Protein AF-A0A925B6D0-F1 (afdb_monomer_lite)

Foldseek 3Di:
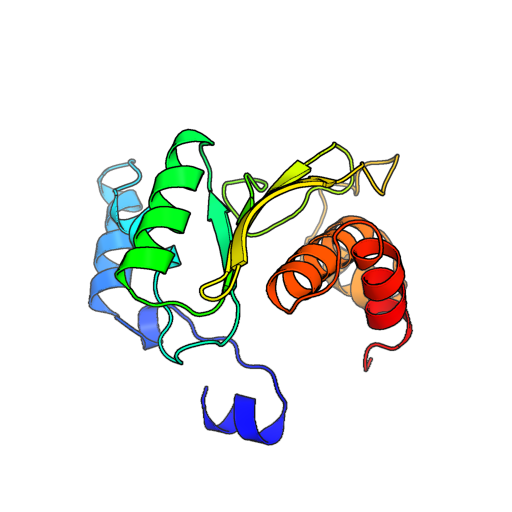DVVCCVPPVDDDDDVCNVPVPLVVVQCCCVVVVDGDCSVVVSQLDDPPLDQFEFWFACDPVCQVVSQVVCQVVVRQKYKYWPDDVRGSWDAQCAWIKIWMQHNVPGIDIDTQGRNDNDADDPDDPVVQVVCCLPVVPRCRRVLRSQLSVVVRVPDDSVCSSVVSVVCSVPPDD

pLDDT: mean 92.99, std 5.56, range [63.75, 98.62]

Secondary structure (DSSP, 8-state):
-HHHHHHHS-----HHHH-HHHHHHHHTHHHH-S--THHHHGGG--TT--S-EEEE-SSTHHHHHHHHHHHHTT-SEEEEE--GGG-S---SSS-EEEEEEETTTEEEEEEEPP--SSPPPS--HHHHHHHHHHH-TT-HHHHHHHHHHHHHHT--HHHHHHHHHHHHHT---

Radius of gyration: 16.82 Å; chains: 1; bounding box: 43×37×42 Å

Structure (mmCIF, N/CA/C/O backbone):
data_AF-A0A925B6D0-F1
#
_entry.id   AF-A0A925B6D0-F1
#
loop_
_atom_site.group_PDB
_atom_site.id
_atom_site.type_symbol
_atom_site.label_atom_id
_atom_site.label_alt_id
_atom_site.label_comp_id
_atom_site.label_asym_id
_atom_site.label_entity_id
_atom_site.label_seq_id
_atom_site.pdbx_PDB_ins_code
_atom_site.Cartn_x
_atom_site.Cartn_y
_atom_site.Cartn_z
_atom_site.occupancy
_atom_site.B_iso_or_equiv
_atom_site.auth_seq_id
_atom_site.auth_comp_id
_atom_site.auth_asym_id
_atom_site.auth_atom_id
_atom_site.pdbx_PDB_model_num
ATOM 1 N N . ALA A 1 1 ? -8.277 -17.957 4.251 1.00 88.94 1 ALA A N 1
ATOM 2 C CA . ALA A 1 1 ? -7.262 -16.917 4.525 1.00 88.94 1 ALA A CA 1
ATOM 3 C C . ALA A 1 1 ? -6.475 -17.199 5.806 1.00 88.94 1 ALA A C 1
ATOM 5 O O . ALA A 1 1 ? -5.291 -17.465 5.681 1.00 88.94 1 ALA A O 1
ATOM 6 N N . ALA A 1 2 ? -7.094 -17.253 6.995 1.00 91.44 2 ALA A N 1
ATOM 7 C CA . ALA A 1 2 ? -6.374 -17.487 8.262 1.00 91.44 2 ALA A CA 1
ATOM 8 C C . ALA A 1 2 ? -5.445 -18.724 8.255 1.00 91.44 2 ALA A C 1
ATOM 10 O O . ALA A 1 2 ? -4.273 -18.617 8.595 1.00 91.44 2 ALA A O 1
ATOM 11 N N . ALA A 1 3 ? -5.926 -19.879 7.776 1.00 93.62 3 ALA A N 1
ATOM 12 C CA . ALA A 1 3 ? -5.096 -21.084 7.666 1.00 93.62 3 ALA A CA 1
ATOM 13 C C . ALA A 1 3 ? -3.876 -20.909 6.733 1.00 93.62 3 ALA A C 1
ATOM 15 O O . ALA A 1 3 ? -2.797 -21.409 7.035 1.00 93.62 3 ALA A O 1
ATOM 16 N N . LEU A 1 4 ? -4.028 -20.166 5.627 1.00 94.38 4 LEU A N 1
ATOM 17 C CA . LEU A 1 4 ? -2.932 -19.875 4.692 1.00 94.38 4 LEU A CA 1
ATOM 18 C C . LEU A 1 4 ? -1.900 -18.925 5.312 1.00 94.38 4 LEU A C 1
ATOM 20 O O . LEU A 1 4 ? -0.704 -19.139 5.145 1.00 94.38 4 LEU A O 1
ATOM 24 N N . LEU A 1 5 ? -2.348 -17.927 6.082 1.00 92.75 5 LEU A N 1
ATOM 25 C CA . LEU A 1 5 ? -1.451 -17.041 6.830 1.00 92.75 5 LEU A CA 1
ATOM 26 C C . LEU A 1 5 ? -0.638 -17.824 7.869 1.00 92.75 5 LEU A C 1
ATOM 28 O O . LEU A 1 5 ? 0.579 -17.674 7.913 1.00 92.75 5 LEU A O 1
ATOM 32 N N . ASN A 1 6 ? -1.281 -18.713 8.632 1.00 92.88 6 ASN A N 1
ATOM 33 C CA . ASN A 1 6 ? -0.605 -19.521 9.653 1.00 92.88 6 ASN A CA 1
ATOM 34 C C . ASN A 1 6 ? 0.410 -20.514 9.063 1.00 92.88 6 ASN A C 1
ATOM 36 O O . ASN A 1 6 ? 1.443 -20.762 9.677 1.00 92.88 6 ASN A O 1
ATOM 40 N N . GLY A 1 7 ? 0.121 -21.098 7.895 1.00 93.38 7 GLY A N 1
ATOM 41 C CA . GLY A 1 7 ? 0.998 -22.094 7.270 1.00 93.38 7 GLY A CA 1
ATOM 42 C C . GLY A 1 7 ? 2.070 -21.514 6.343 1.00 93.38 7 GLY A C 1
ATOM 43 O O . GLY A 1 7 ? 3.166 -22.062 6.256 1.00 93.38 7 GLY A O 1
ATOM 44 N N . GLY A 1 8 ? 1.761 -20.427 5.632 1.00 88.50 8 GLY A N 1
ATOM 45 C CA . GLY A 1 8 ? 2.581 -19.911 4.530 1.00 88.50 8 GLY A CA 1
ATOM 46 C C . GLY A 1 8 ? 2.921 -18.422 4.603 1.00 88.50 8 GLY A C 1
ATOM 47 O O . GLY A 1 8 ? 3.674 -17.947 3.759 1.00 88.50 8 GLY A O 1
ATOM 48 N N . GLY A 1 9 ? 2.388 -17.675 5.576 1.00 90.56 9 GLY A N 1
ATOM 49 C CA . GLY A 1 9 ? 2.673 -16.244 5.749 1.00 90.56 9 GLY A CA 1
ATOM 50 C C . GLY A 1 9 ? 2.077 -15.328 4.673 1.00 90.56 9 GLY A C 1
ATOM 51 O O . GLY A 1 9 ? 2.370 -14.136 4.666 1.00 90.56 9 GLY A O 1
ATOM 52 N N . PHE A 1 10 ? 1.243 -15.857 3.773 1.00 93.19 10 PHE A N 1
ATOM 53 C CA . PHE A 1 10 ? 0.613 -15.100 2.695 1.00 93.19 10 PHE A CA 1
ATOM 54 C C . PHE A 1 10 ? -0.803 -15.608 2.417 1.00 93.19 10 PHE A C 1
ATOM 56 O O . PHE A 1 10 ? -1.059 -16.812 2.388 1.00 93.19 10 PHE A O 1
ATOM 63 N N . ALA A 1 11 ? -1.730 -14.680 2.188 1.00 94.81 11 ALA A N 1
ATOM 64 C CA . ALA A 1 11 ? -3.070 -14.989 1.718 1.00 94.81 11 ALA A CA 1
ATOM 65 C C . ALA A 1 11 ? -3.610 -13.835 0.874 1.00 94.81 11 ALA A C 1
ATOM 67 O O . ALA A 1 11 ? -3.496 -12.672 1.251 1.00 94.81 11 ALA A O 1
ATOM 68 N N . TYR A 1 12 ? -4.272 -14.178 -0.226 1.00 94.38 12 TYR A N 1
ATOM 69 C CA . TYR A 1 12 ? -5.154 -13.261 -0.933 1.00 94.38 12 TYR A CA 1
ATOM 70 C C . TYR A 1 12 ? -6.582 -13.435 -0.407 1.00 94.38 12 TYR A C 1
ATOM 72 O O . TYR A 1 12 ? -7.055 -14.565 -0.242 1.00 94.38 12 TYR A O 1
ATOM 80 N N . LEU A 1 13 ? -7.266 -12.325 -0.132 1.00 93.75 13 LEU A N 1
ATOM 81 C CA . LEU A 1 13 ? -8.651 -12.325 0.321 1.00 93.75 13 LEU A CA 1
ATOM 82 C C . LEU A 1 13 ? -9.476 -11.395 -0.582 1.00 93.75 13 LEU A C 1
ATOM 84 O O . LEU A 1 13 ? -9.351 -10.177 -0.462 1.00 93.75 13 LEU A O 1
ATOM 88 N N . PRO A 1 14 ? -10.299 -11.937 -1.497 1.00 94.50 14 PRO A N 1
ATOM 89 C CA . PRO A 1 14 ? -11.134 -11.110 -2.358 1.00 94.50 14 PRO A CA 1
ATOM 90 C C . PRO A 1 14 ? -12.208 -10.395 -1.536 1.00 94.50 14 PRO A C 1
ATOM 92 O O . PRO A 1 14 ? -12.742 -10.955 -0.576 1.00 94.50 14 PRO A O 1
ATOM 95 N N . LEU A 1 15 ? -12.584 -9.183 -1.951 1.00 94.31 15 LEU A N 1
ATOM 96 C CA . LEU A 1 15 ? -13.586 -8.387 -1.242 1.00 94.31 15 LEU A CA 1
ATOM 97 C C . LEU A 1 15 ? -14.930 -9.120 -1.118 1.00 94.31 15 LEU A C 1
ATOM 99 O O . LEU A 1 15 ? -15.527 -9.101 -0.045 1.00 94.31 15 LEU A O 1
ATOM 103 N N . ALA A 1 16 ? -15.368 -9.836 -2.156 1.00 95.25 16 ALA A N 1
ATOM 104 C CA . ALA A 1 16 ? -16.572 -10.665 -2.107 1.00 95.25 16 ALA A CA 1
ATOM 105 C C . ALA A 1 16 ? -16.561 -11.729 -0.988 1.00 95.25 16 ALA A C 1
ATOM 107 O O . ALA A 1 16 ? -17.626 -12.115 -0.520 1.00 95.25 16 ALA A O 1
ATOM 108 N N . ALA A 1 17 ? -15.389 -12.188 -0.531 1.00 94.06 17 ALA A N 1
ATOM 109 C CA . ALA A 1 17 ? -15.286 -13.106 0.607 1.00 94.06 17 ALA A CA 1
ATOM 110 C C . ALA A 1 17 ? -15.361 -12.391 1.969 1.00 94.06 17 ALA A C 1
ATOM 112 O O . ALA A 1 17 ? -15.658 -13.035 2.970 1.00 94.06 17 ALA A O 1
ATOM 113 N N . ILE A 1 18 ? -15.095 -11.081 2.014 1.00 93.50 18 ILE A N 1
ATOM 114 C CA . ILE A 1 18 ? -15.218 -10.243 3.219 1.00 93.50 18 ILE A CA 1
ATOM 115 C C . ILE A 1 18 ? -16.649 -9.715 3.342 1.00 93.50 18 ILE A C 1
ATOM 117 O O . ILE A 1 18 ? -17.279 -9.824 4.388 1.00 93.50 18 ILE A O 1
ATOM 121 N N . SER A 1 19 ? -17.156 -9.111 2.267 1.00 95.38 19 SER A N 1
ATOM 122 C CA . SER A 1 19 ? -18.477 -8.498 2.211 1.00 95.38 19 SER A CA 1
ATOM 123 C C . SER A 1 19 ? -19.018 -8.533 0.777 1.00 95.38 19 SER A C 1
ATOM 125 O O . SER A 1 19 ? -18.748 -7.621 -0.014 1.00 95.38 19 SER A O 1
ATOM 127 N N . PRO A 1 20 ? -19.830 -9.553 0.434 1.00 95.19 20 PRO A N 1
ATOM 128 C CA . PRO A 1 20 ? -20.532 -9.608 -0.848 1.00 95.19 20 PRO A CA 1
ATOM 129 C C . PRO A 1 20 ? -21.396 -8.364 -1.102 1.00 95.19 20 PRO A C 1
ATOM 131 O O . PRO A 1 20 ? -21.519 -7.905 -2.235 1.00 95.19 20 PRO A O 1
ATOM 134 N N . ALA A 1 21 ? -21.974 -7.792 -0.041 1.00 95.50 21 ALA A N 1
ATOM 135 C CA . ALA A 1 21 ? -22.784 -6.582 -0.128 1.00 95.50 21 ALA A CA 1
ATOM 136 C C . ALA A 1 21 ? -21.949 -5.362 -0.546 1.00 95.50 21 ALA A C 1
ATOM 138 O O . ALA A 1 21 ? -22.370 -4.600 -1.416 1.00 95.50 21 ALA A O 1
ATOM 139 N N . LEU A 1 22 ? -20.753 -5.185 0.028 1.00 94.81 22 LEU A N 1
ATOM 140 C CA . LEU A 1 22 ? -19.872 -4.081 -0.354 1.00 94.81 22 LEU A CA 1
ATOM 141 C C . LEU A 1 22 ? -19.364 -4.239 -1.790 1.00 94.81 22 LEU A C 1
ATOM 143 O O . LEU A 1 22 ? -19.349 -3.261 -2.535 1.00 94.81 22 LEU A O 1
ATOM 147 N N . GLU A 1 23 ? -19.012 -5.459 -2.201 1.00 95.38 23 GLU A N 1
ATOM 148 C CA . GLU A 1 23 ? -18.676 -5.765 -3.597 1.00 95.38 23 GLU A CA 1
ATOM 149 C C . GLU A 1 23 ? -19.819 -5.340 -4.534 1.00 95.38 23 GLU A C 1
ATOM 151 O O . GLU A 1 23 ? -19.594 -4.576 -5.472 1.00 95.38 23 GLU A O 1
ATOM 156 N N . ALA A 1 24 ? -21.060 -5.752 -4.247 1.00 94.50 24 ALA A N 1
ATOM 157 C CA . ALA A 1 24 ? -22.227 -5.395 -5.056 1.00 94.50 24 ALA A CA 1
ATOM 158 C C . ALA A 1 24 ? -22.414 -3.872 -5.177 1.00 94.50 24 ALA A C 1
ATOM 160 O O . ALA A 1 24 ? -22.656 -3.364 -6.274 1.00 94.50 24 ALA A O 1
ATOM 161 N N . LEU A 1 25 ? -22.228 -3.130 -4.080 1.00 94.81 25 LEU A N 1
ATOM 162 C CA . LEU A 1 25 ? -22.282 -1.667 -4.093 1.00 94.81 25 LEU A CA 1
ATOM 163 C C . LEU A 1 25 ? -21.171 -1.049 -4.957 1.00 94.81 25 LEU A C 1
ATOM 165 O O . LEU A 1 25 ? -21.428 -0.098 -5.693 1.00 94.81 25 LEU A O 1
ATOM 169 N N . LEU A 1 26 ? -19.949 -1.589 -4.924 1.00 93.50 26 LEU A N 1
ATOM 170 C CA . LEU A 1 26 ? -18.858 -1.117 -5.785 1.00 93.50 26 LEU A CA 1
ATOM 171 C C . LEU A 1 26 ? -19.112 -1.408 -7.269 1.00 93.50 26 LEU A C 1
ATOM 173 O O . LEU A 1 26 ? -18.708 -0.617 -8.127 1.00 93.50 26 LEU A O 1
ATOM 177 N N . GLN A 1 27 ? -19.802 -2.506 -7.590 1.00 93.00 27 GLN A N 1
ATOM 178 C CA . GLN A 1 27 ? -20.158 -2.850 -8.969 1.00 93.00 27 GLN A CA 1
ATOM 179 C C . GLN A 1 27 ? -21.212 -1.910 -9.573 1.00 93.00 27 GLN A C 1
ATOM 181 O O . GLN A 1 27 ? -21.278 -1.805 -10.802 1.00 93.00 27 GLN A O 1
ATOM 186 N N . LEU A 1 28 ? -21.949 -1.134 -8.762 1.00 92.94 28 LEU A N 1
ATOM 187 C CA . LEU A 1 28 ? -22.869 -0.098 -9.259 1.00 92.94 28 LEU A CA 1
ATOM 188 C C . LEU A 1 28 ? -22.169 0.965 -10.110 1.00 92.94 28 LEU A C 1
ATOM 190 O O . LEU A 1 28 ? -22.826 1.605 -10.928 1.00 92.94 28 LEU A O 1
ATOM 194 N N . ARG A 1 29 ? -20.839 1.102 -10.020 1.00 90.94 29 ARG A N 1
ATOM 195 C CA . ARG A 1 29 ? -20.057 1.940 -10.946 1.00 90.94 29 ARG A CA 1
ATOM 196 C C . ARG A 1 29 ? -20.319 1.610 -12.419 1.00 90.94 29 ARG A C 1
ATOM 198 O O . ARG A 1 29 ? -20.222 2.495 -13.256 1.00 90.94 29 ARG A O 1
ATOM 205 N N . ARG A 1 30 ? -20.647 0.350 -12.744 1.00 89.75 30 ARG A N 1
ATOM 206 C CA . ARG A 1 30 ? -20.962 -0.085 -14.117 1.00 89.75 30 ARG A CA 1
ATOM 207 C C . ARG A 1 30 ? -22.308 0.449 -14.602 1.00 89.75 30 ARG A C 1
ATOM 209 O O . ARG A 1 30 ? -22.491 0.604 -15.800 1.00 89.75 30 ARG A O 1
ATOM 216 N N . VAL A 1 31 ? -23.224 0.724 -13.676 1.00 91.69 31 VAL A N 1
ATOM 217 C CA . VAL A 1 31 ? -24.556 1.274 -13.956 1.00 91.69 31 VAL A CA 1
ATOM 218 C C . VAL A 1 31 ? -24.520 2.801 -13.927 1.00 91.69 31 VAL A C 1
ATOM 220 O O . VAL A 1 31 ? -25.071 3.452 -14.804 1.00 91.69 31 VAL A O 1
ATOM 223 N N . LEU A 1 32 ? -23.851 3.374 -12.924 1.00 91.06 32 LEU A N 1
ATOM 224 C CA . LEU A 1 32 ? -23.842 4.815 -12.660 1.00 91.06 32 LEU A CA 1
ATOM 225 C C . LEU A 1 32 ? -22.713 5.566 -13.380 1.00 91.06 32 LEU A C 1
ATOM 227 O O . LEU A 1 32 ? -22.740 6.790 -13.439 1.00 91.06 32 LEU A O 1
ATOM 231 N N . GLY A 1 33 ? -21.688 4.864 -13.872 1.00 91.25 33 GLY A N 1
ATOM 232 C CA . GLY A 1 33 ? -20.529 5.461 -14.544 1.00 91.25 33 GLY A CA 1
ATOM 233 C C . GLY A 1 33 ? -19.569 6.235 -13.629 1.00 91.25 33 GLY A C 1
ATOM 234 O O . GLY A 1 33 ? -18.656 6.890 -14.124 1.00 91.25 33 GLY A O 1
ATOM 235 N N . LEU A 1 34 ? -19.746 6.176 -12.304 1.00 89.31 34 LEU A N 1
ATOM 236 C CA . LEU A 1 34 ? -19.007 6.989 -11.330 1.00 89.31 34 LEU A CA 1
ATOM 237 C C . LEU A 1 34 ? -18.357 6.136 -10.232 1.00 89.31 34 LEU A C 1
ATOM 239 O O . LEU A 1 34 ? -18.840 5.056 -9.885 1.00 89.31 34 LEU A O 1
ATOM 243 N N . ARG A 1 35 ? -17.261 6.646 -9.654 1.00 84.19 35 ARG A N 1
ATOM 244 C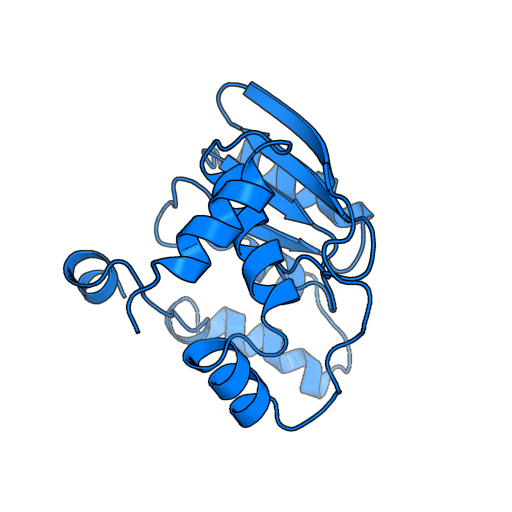 CA . ARG A 1 35 ? -16.699 6.126 -8.395 1.00 84.19 35 ARG A CA 1
ATOM 245 C C . ARG A 1 35 ? -17.521 6.656 -7.224 1.00 84.19 35 ARG A C 1
ATOM 247 O O . ARG A 1 35 ? -17.962 7.802 -7.249 1.00 84.19 35 ARG A O 1
ATOM 254 N N . SER A 1 36 ? -17.691 5.840 -6.192 1.00 87.69 36 SER A N 1
ATOM 255 C CA . SER A 1 36 ? -18.375 6.240 -4.960 1.00 87.69 36 SER A CA 1
ATOM 256 C C . SER A 1 36 ? -17.374 6.371 -3.804 1.00 87.69 36 SER A C 1
ATOM 258 O O . SER A 1 36 ? -16.266 5.830 -3.893 1.00 87.69 36 SER A O 1
ATOM 260 N N . PRO A 1 37 ? -17.743 7.025 -2.685 1.00 87.75 37 PRO A N 1
ATOM 261 C CA . PRO A 1 37 ? -16.913 7.051 -1.477 1.00 87.75 37 PRO A CA 1
ATOM 262 C C . PRO A 1 37 ? -16.538 5.654 -0.959 1.00 87.75 37 PRO A C 1
ATOM 264 O O . PRO A 1 37 ? -15.520 5.490 -0.287 1.00 87.75 37 PRO A O 1
ATOM 267 N N . LEU A 1 38 ? -17.317 4.629 -1.324 1.00 90.75 38 LEU A N 1
ATOM 268 C CA . LEU A 1 38 ? -17.033 3.242 -0.972 1.00 90.75 38 LEU A CA 1
ATOM 269 C C . LEU A 1 38 ? -15.720 2.745 -1.581 1.00 90.75 38 LEU A C 1
ATOM 271 O O . LEU A 1 38 ? -15.077 1.901 -0.974 1.00 90.75 38 LEU A O 1
ATOM 275 N N . ASN A 1 39 ? -15.272 3.277 -2.727 1.00 88.94 39 ASN A N 1
ATOM 276 C CA . ASN A 1 39 ? -13.977 2.908 -3.313 1.00 88.94 39 ASN A CA 1
ATOM 277 C C . ASN A 1 39 ? -12.799 3.264 -2.395 1.00 88.94 39 ASN A C 1
ATOM 279 O O . ASN A 1 39 ? -11.800 2.549 -2.382 1.00 88.94 39 ASN A O 1
ATOM 283 N N . THR A 1 40 ? -12.923 4.356 -1.641 1.00 88.38 40 THR A N 1
ATOM 284 C CA . THR A 1 40 ? -11.943 4.752 -0.625 1.00 88.38 40 THR A CA 1
ATOM 285 C C . THR A 1 40 ? -12.152 3.936 0.648 1.00 88.38 40 THR A C 1
ATOM 287 O O . THR A 1 40 ? -11.202 3.360 1.165 1.00 88.38 40 THR A O 1
ATOM 290 N N . ALA A 1 41 ? -13.399 3.809 1.118 1.00 90.12 41 ALA A N 1
ATOM 291 C CA . ALA A 1 41 ? -13.704 3.091 2.356 1.00 90.12 41 ALA A CA 1
ATOM 292 C C . ALA A 1 41 ? -13.317 1.601 2.313 1.00 90.12 41 ALA A C 1
ATOM 294 O O . ALA A 1 41 ? -12.831 1.078 3.309 1.00 90.12 41 ALA A O 1
ATOM 295 N N . ALA A 1 42 ? -13.469 0.922 1.169 1.00 91.50 42 ALA A N 1
ATOM 296 C CA . ALA A 1 42 ? -13.093 -0.490 1.038 1.00 91.50 42 ALA A CA 1
ATOM 297 C C . ALA A 1 42 ? -11.592 -0.726 1.280 1.00 91.50 42 ALA A C 1
ATOM 299 O O . ALA A 1 42 ? -11.222 -1.787 1.771 1.00 91.50 42 ALA A O 1
ATOM 300 N N . ARG A 1 43 ? -10.732 0.258 0.975 1.00 89.31 43 ARG A N 1
ATOM 301 C CA . ARG A 1 43 ? -9.284 0.171 1.233 1.00 89.31 43 ARG A CA 1
ATOM 302 C C . ARG A 1 43 ? -8.950 0.259 2.727 1.00 89.31 43 ARG A C 1
ATOM 304 O O . ARG A 1 43 ? -7.901 -0.203 3.142 1.00 89.31 43 ARG A O 1
ATOM 311 N N . LEU A 1 44 ? -9.865 0.790 3.540 1.00 90.81 44 LEU A N 1
ATOM 312 C CA . LEU A 1 44 ? -9.727 0.895 4.995 1.00 90.81 44 LEU A CA 1
ATOM 313 C C . LEU A 1 44 ? -10.181 -0.379 5.727 1.00 90.81 44 LEU A C 1
ATOM 315 O O . LEU A 1 44 ? -10.196 -0.409 6.957 1.00 90.81 44 LEU A O 1
ATOM 319 N N . LEU A 1 45 ? -10.563 -1.434 5.004 1.00 92.00 45 LEU A N 1
ATOM 320 C CA . LEU A 1 45 ? -10.848 -2.727 5.616 1.00 92.00 45 LEU A CA 1
ATOM 321 C C . LEU A 1 45 ? -9.547 -3.396 6.065 1.00 92.00 45 LEU A C 1
ATOM 323 O O . LEU A 1 45 ? -8.585 -3.476 5.309 1.00 92.00 45 LEU A O 1
ATOM 327 N N . ASP A 1 46 ? -9.543 -3.897 7.295 1.00 92.81 46 ASP A N 1
ATOM 328 C CA . ASP A 1 46 ? -8.463 -4.708 7.856 1.00 92.81 46 ASP A CA 1
ATOM 329 C C . ASP A 1 46 ? -9.080 -5.832 8.701 1.00 92.81 46 ASP A C 1
ATOM 331 O O . ASP A 1 46 ? -9.275 -5.677 9.902 1.00 92.81 46 ASP A O 1
ATOM 335 N N . PRO A 1 47 ? -9.494 -6.943 8.068 1.00 91.94 47 PRO A N 1
ATOM 336 C CA . PRO A 1 47 ? -10.230 -8.008 8.748 1.00 91.94 47 PRO A CA 1
ATOM 337 C C . PRO A 1 47 ? -9.362 -8.866 9.684 1.00 91.94 47 PRO A C 1
ATOM 339 O O . PRO A 1 47 ? -9.888 -9.799 10.289 1.00 91.94 47 PRO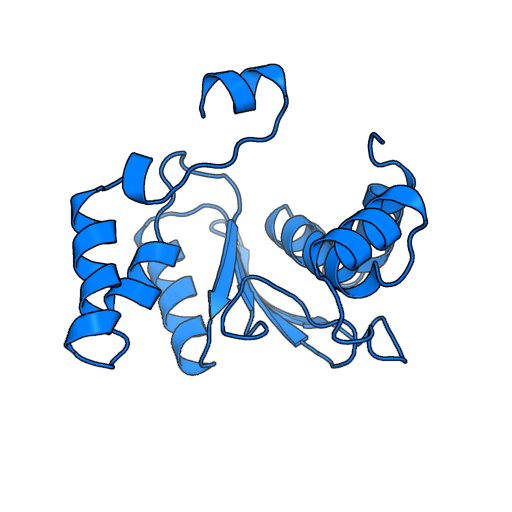 A O 1
ATOM 342 N N . PHE A 1 48 ? -8.052 -8.611 9.759 1.00 92.19 48 PHE A N 1
ATOM 343 C CA . PHE A 1 48 ? -7.104 -9.397 10.553 1.00 92.19 48 PHE A CA 1
ATOM 344 C C . PHE A 1 48 ? -6.318 -8.559 11.567 1.00 92.19 48 PHE A C 1
ATOM 346 O O . PHE A 1 48 ? -5.342 -9.073 12.112 1.00 92.19 48 PHE A O 1
ATOM 353 N N . ASP A 1 49 ? -6.722 -7.307 11.808 1.00 92.81 49 ASP A N 1
ATOM 354 C CA . ASP A 1 49 ? -6.043 -6.376 12.719 1.00 92.81 49 ASP A CA 1
ATOM 355 C C . ASP A 1 49 ? -4.522 -6.356 12.481 1.00 92.81 49 ASP A C 1
ATOM 357 O O . ASP A 1 49 ? -3.702 -6.613 13.371 1.00 92.81 49 ASP A O 1
ATOM 361 N N . ALA A 1 50 ? -4.132 -6.127 11.227 1.00 94.62 50 ALA A N 1
ATOM 362 C CA . ALA A 1 50 ? -2.744 -6.168 10.817 1.00 94.62 50 ALA A CA 1
ATOM 363 C C . ALA A 1 50 ? -1.907 -5.147 11.605 1.00 94.62 50 ALA A C 1
ATOM 365 O O . ALA A 1 50 ? -2.228 -3.964 11.714 1.00 94.62 50 ALA A O 1
ATOM 366 N N . ARG A 1 51 ? -0.740 -5.587 12.091 1.00 96.06 51 ARG A N 1
ATOM 367 C CA . ARG A 1 51 ? 0.212 -4.720 12.813 1.00 96.06 51 ARG A CA 1
ATOM 368 C C . ARG A 1 51 ? 0.746 -3.543 11.984 1.00 96.06 51 ARG A C 1
ATOM 370 O O . ARG A 1 51 ? 1.357 -2.635 12.535 1.00 96.06 51 ARG A O 1
ATOM 377 N N . ALA A 1 52 ? 0.619 -3.623 10.664 1.00 97.62 52 ALA A N 1
ATOM 378 C CA . ALA A 1 52 ? 1.081 -2.630 9.711 1.00 97.62 52 ALA A CA 1
ATOM 379 C C . ALA A 1 52 ? 0.313 -2.783 8.395 1.00 97.62 52 ALA A C 1
ATOM 381 O O . ALA A 1 52 ? 0.062 -3.909 7.961 1.00 97.62 52 ALA A O 1
ATOM 382 N N . GLY A 1 53 ? 0.000 -1.664 7.744 1.00 97.19 53 GLY A N 1
ATOM 383 C CA . GLY A 1 53 ? -0.632 -1.633 6.425 1.00 97.19 53 GLY A CA 1
ATOM 384 C C . GLY A 1 53 ? -0.004 -0.601 5.491 1.00 97.19 53 GLY A C 1
ATOM 385 O O . GLY A 1 53 ? 0.681 0.324 5.935 1.00 97.19 53 GLY A O 1
ATOM 386 N N . VAL A 1 54 ? -0.271 -0.754 4.193 1.00 97.94 54 VAL A N 1
ATOM 387 C CA . VAL A 1 54 ? 0.074 0.225 3.156 1.00 97.94 54 VAL A CA 1
ATOM 388 C C . VAL A 1 54 ? -1.176 0.510 2.334 1.00 97.94 54 VAL A C 1
ATOM 390 O O . VAL A 1 54 ? -1.709 -0.391 1.690 1.00 97.94 54 VAL A O 1
ATOM 393 N N . ASP A 1 55 ? -1.608 1.766 2.324 1.00 97.19 55 ASP A N 1
ATOM 394 C CA . ASP A 1 55 ? -2.740 2.226 1.529 1.00 97.19 55 ASP A CA 1
ATOM 395 C C . ASP A 1 55 ? -2.270 3.072 0.341 1.00 97.19 55 ASP A C 1
ATOM 397 O O . ASP A 1 55 ? -1.343 3.884 0.423 1.00 97.19 55 ASP A O 1
ATOM 401 N N . GLY A 1 56 ? -2.981 2.917 -0.770 1.00 96.06 56 GLY A N 1
ATOM 402 C CA . GLY A 1 56 ? -2.896 3.801 -1.922 1.00 96.06 56 GLY A CA 1
ATOM 403 C C . GLY A 1 56 ? -4.061 4.778 -1.959 1.00 96.06 56 GLY A C 1
ATOM 404 O O . GLY A 1 56 ? -5.208 4.401 -1.702 1.00 96.06 56 GLY A O 1
ATOM 405 N N . VAL A 1 57 ? -3.786 6.028 -2.332 1.00 95.44 57 VAL A N 1
ATOM 406 C CA . VAL A 1 57 ? -4.823 7.025 -2.611 1.00 95.44 57 VAL A CA 1
ATOM 407 C C . VAL A 1 57 ? -4.700 7.597 -4.014 1.00 95.44 57 VAL A C 1
ATOM 409 O O . VAL A 1 57 ? -3.613 7.850 -4.526 1.00 95.44 57 VAL A O 1
ATOM 412 N N . PHE A 1 58 ? -5.842 7.865 -4.645 1.00 90.19 58 PHE A N 1
ATOM 413 C CA . PHE A 1 58 ? -5.867 8.481 -5.974 1.00 90.19 58 PHE A CA 1
ATOM 414 C C . PHE A 1 58 ? -5.600 9.998 -5.933 1.00 90.19 58 PHE A C 1
ATOM 416 O O . PHE A 1 58 ? -5.025 10.565 -6.862 1.00 90.19 58 PHE A O 1
ATOM 423 N N . HIS A 1 59 ? -6.003 10.665 -4.847 1.00 89.94 59 HIS A N 1
ATOM 424 C CA . HIS A 1 59 ? -5.869 12.110 -4.672 1.00 89.94 59 HIS A CA 1
ATOM 425 C C . HIS A 1 59 ? -5.153 12.432 -3.347 1.00 89.94 59 HIS A C 1
ATOM 427 O O . HIS A 1 59 ? -5.565 11.894 -2.317 1.00 89.94 59 HIS A O 1
ATOM 433 N N . PRO A 1 60 ? -4.142 13.329 -3.329 1.00 91.12 60 PRO A N 1
ATOM 434 C CA . PRO A 1 60 ? -3.382 13.671 -2.118 1.00 91.12 60 PRO A CA 1
ATOM 435 C C . PRO A 1 60 ? -4.236 14.083 -0.915 1.00 91.12 60 PRO A C 1
ATOM 437 O O . PRO A 1 60 ? -3.915 13.749 0.218 1.00 91.12 60 PRO A O 1
ATOM 440 N N . ALA A 1 61 ? -5.365 14.756 -1.152 1.00 90.62 61 ALA A N 1
ATOM 441 C CA . ALA A 1 61 ? -6.278 15.164 -0.080 1.00 90.62 61 ALA A CA 1
ATOM 442 C C . ALA A 1 61 ? -6.798 13.989 0.779 1.00 90.62 61 ALA A C 1
ATOM 444 O O . ALA A 1 61 ? -7.182 14.199 1.926 1.00 90.62 61 ALA A O 1
ATOM 445 N N . TYR A 1 62 ? -6.796 12.754 0.260 1.00 93.88 62 TYR A N 1
ATOM 446 C CA . TYR A 1 62 ? -7.226 11.580 1.024 1.00 93.88 62 TYR A CA 1
ATOM 447 C C . TYR A 1 62 ? -6.157 11.031 1.972 1.00 93.88 62 TYR A C 1
ATOM 449 O O . TYR A 1 62 ? -6.499 10.247 2.851 1.00 93.88 62 TYR A O 1
ATOM 457 N N . ILE A 1 63 ? -4.899 11.469 1.872 1.00 96.75 63 ILE A N 1
ATOM 458 C CA . ILE A 1 63 ? -3.820 11.019 2.766 1.00 96.75 63 ILE A CA 1
ATOM 459 C C . ILE A 1 63 ? -4.183 11.326 4.220 1.00 96.75 63 ILE A C 1
ATOM 461 O O . ILE A 1 63 ? -4.227 10.428 5.058 1.00 96.75 63 ILE A O 1
ATOM 465 N N . ALA A 1 64 ? -4.539 12.581 4.507 1.00 96.06 64 ALA A N 1
ATOM 466 C CA . ALA A 1 64 ? -4.914 13.004 5.852 1.00 96.06 64 ALA A CA 1
ATOM 467 C C . ALA A 1 64 ? -6.129 12.231 6.393 1.00 96.06 64 ALA A C 1
ATOM 469 O O . ALA A 1 64 ? -6.179 11.933 7.585 1.00 96.06 64 ALA A O 1
ATOM 470 N N . LEU A 1 65 ? -7.080 11.871 5.521 1.00 94.88 65 LEU A N 1
ATOM 471 C CA . LEU A 1 65 ? -8.257 11.087 5.893 1.00 94.88 65 LEU A CA 1
ATOM 472 C C . LEU A 1 65 ? -7.888 9.649 6.276 1.00 94.88 65 LEU A C 1
ATOM 474 O O . LEU A 1 65 ? -8.376 9.153 7.290 1.00 94.88 65 LEU A O 1
ATOM 478 N N . HIS A 1 66 ? -7.021 8.989 5.503 1.00 97.00 66 HIS A N 1
ATOM 479 C CA . HIS A 1 66 ? -6.555 7.634 5.812 1.00 97.00 66 HIS A CA 1
ATOM 480 C C . HIS A 1 66 ? -5.781 7.603 7.134 1.00 97.00 66 HIS A C 1
ATOM 482 O O . HIS A 1 66 ? -6.087 6.783 7.997 1.00 97.00 66 HIS A O 1
ATOM 488 N N . LEU A 1 67 ?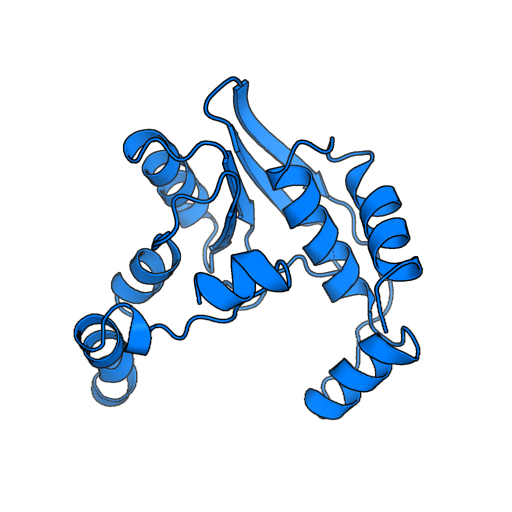 -4.855 8.546 7.341 1.00 97.62 67 LEU A N 1
ATOM 489 C CA . LEU A 1 67 ? -4.087 8.642 8.587 1.00 97.62 67 LEU A CA 1
ATOM 490 C C . LEU A 1 67 ? -4.983 8.933 9.800 1.00 97.62 67 LEU A C 1
ATOM 492 O O . LEU A 1 67 ? -4.850 8.279 10.829 1.00 97.62 67 LEU A O 1
ATOM 496 N N . ALA A 1 68 ? -5.940 9.859 9.672 1.00 96.50 68 ALA A N 1
ATOM 497 C CA . ALA A 1 68 ? -6.904 10.141 10.738 1.00 96.50 68 ALA A CA 1
ATOM 498 C C . ALA A 1 68 ? -7.831 8.950 11.022 1.00 96.50 68 ALA A C 1
ATOM 500 O O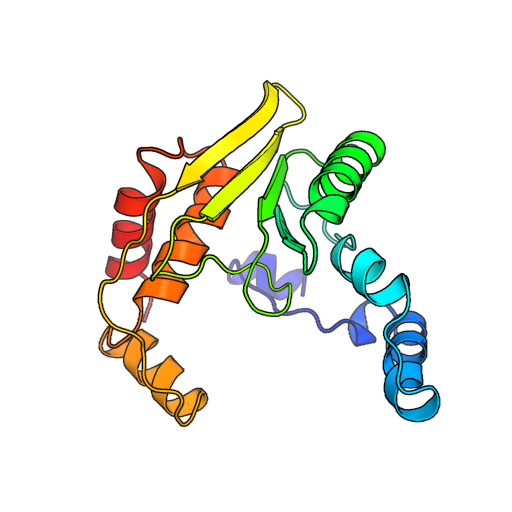 . ALA A 1 68 ? -8.236 8.735 12.163 1.00 96.50 68 ALA A O 1
ATOM 501 N N . THR A 1 69 ? -8.167 8.165 9.997 1.00 95.56 69 THR A N 1
ATOM 502 C CA . THR A 1 69 ? -8.970 6.953 10.179 1.00 95.56 69 THR A CA 1
ATOM 503 C C . THR A 1 69 ? -8.170 5.868 10.889 1.00 95.56 69 THR A C 1
ATOM 505 O O . THR A 1 69 ? -8.693 5.262 11.817 1.00 95.56 69 THR A O 1
ATOM 508 N N . ALA A 1 70 ? -6.904 5.659 10.517 1.00 96.06 70 ALA A N 1
ATOM 509 C CA . ALA A 1 70 ? -6.010 4.731 11.208 1.00 96.06 70 ALA A CA 1
ATOM 510 C C . ALA A 1 70 ? -5.878 5.077 12.695 1.00 96.06 70 ALA A C 1
ATOM 512 O O . ALA A 1 70 ? -6.064 4.208 13.542 1.00 96.06 70 ALA A O 1
ATOM 513 N N . GLU A 1 71 ? -5.660 6.355 13.002 1.00 96.69 71 GLU A N 1
ATOM 514 C CA . GLU A 1 71 ? -5.604 6.872 14.369 1.00 96.69 71 GLU A CA 1
ATOM 515 C C . GLU A 1 71 ? -6.911 6.614 15.133 1.00 96.69 71 GLU A C 1
ATOM 517 O O . GLU A 1 71 ? -6.896 6.057 16.229 1.00 96.69 71 GLU A O 1
ATOM 522 N N . ARG A 1 72 ? -8.062 6.936 14.531 1.00 96.19 72 ARG A N 1
ATOM 523 C CA . ARG A 1 72 ? -9.378 6.751 15.160 1.00 96.19 72 ARG A CA 1
ATOM 524 C C . ARG A 1 72 ? -9.760 5.284 15.362 1.00 96.19 72 ARG A C 1
ATOM 526 O O . ARG A 1 72 ? -10.469 4.977 16.316 1.00 96.19 72 ARG A O 1
ATOM 533 N N . LEU A 1 73 ? -9.338 4.401 14.459 1.00 94.12 73 LEU A N 1
ATOM 534 C CA . LEU A 1 73 ? -9.574 2.959 14.553 1.00 94.12 73 LEU A CA 1
ATOM 535 C C . LEU A 1 73 ? -8.517 2.243 15.406 1.00 94.12 73 LEU A C 1
ATOM 537 O O . LEU A 1 73 ? -8.624 1.037 15.594 1.00 94.12 73 LEU A O 1
ATOM 541 N N . GLY A 1 74 ? -7.509 2.959 15.917 1.00 94.50 74 GLY A N 1
ATOM 542 C CA . GLY A 1 74 ? -6.440 2.369 16.720 1.00 94.50 74 GLY A CA 1
ATOM 543 C C . GLY A 1 74 ? -5.541 1.413 15.934 1.00 94.50 74 GLY A C 1
ATOM 544 O O . GLY A 1 74 ? -4.982 0.491 16.524 1.00 94.50 74 GLY A O 1
ATOM 545 N N . ARG A 1 75 ? -5.400 1.606 14.614 1.00 95.75 75 ARG A N 1
ATOM 546 C CA . ARG A 1 75 ? -4.468 0.808 13.806 1.00 95.75 75 ARG A CA 1
ATOM 547 C C . ARG A 1 75 ? -3.040 1.036 14.312 1.00 95.75 75 ARG A C 1
ATOM 549 O O . ARG A 1 75 ? -2.655 2.198 14.445 1.00 95.75 75 ARG A O 1
ATOM 556 N N . PRO A 1 76 ? -2.222 -0.013 14.514 1.00 97.44 76 PRO A N 1
ATOM 557 C CA . PRO A 1 76 ? -0.884 0.182 15.059 1.00 97.44 76 PRO A CA 1
ATOM 558 C C . PRO A 1 76 ? 0.008 1.018 14.139 1.00 97.44 76 PRO A C 1
ATOM 560 O O . PRO A 1 76 ? 0.680 1.938 14.601 1.00 97.44 76 PRO A O 1
ATOM 563 N N . ARG A 1 77 ? 0.019 0.712 12.832 1.00 98.25 77 ARG A N 1
ATOM 564 C CA . ARG A 1 77 ? 0.859 1.399 11.841 1.00 98.25 77 ARG A CA 1
ATOM 565 C C . ARG A 1 77 ? 0.199 1.425 10.465 1.00 98.25 77 ARG A C 1
ATOM 567 O O . ARG A 1 77 ? -0.333 0.414 10.010 1.00 98.25 77 ARG A O 1
ATOM 574 N N . LEU A 1 78 ? 0.275 2.558 9.773 1.00 98.25 78 LEU A N 1
ATOM 575 C CA . LEU A 1 78 ? -0.198 2.706 8.395 1.00 98.25 78 LEU A CA 1
ATOM 576 C C . LEU A 1 78 ? 0.744 3.610 7.602 1.00 98.25 78 LEU A C 1
ATOM 578 O O . LEU A 1 78 ? 1.011 4.727 8.034 1.00 98.25 78 LEU A O 1
ATOM 582 N N . VAL A 1 79 ? 1.178 3.164 6.424 1.00 98.56 79 VAL A N 1
ATOM 583 C CA . VAL A 1 79 ? 1.795 4.012 5.393 1.00 98.56 79 VAL A CA 1
ATOM 584 C C . VAL A 1 79 ? 0.757 4.320 4.318 1.00 98.56 79 VAL A C 1
ATOM 586 O O . VAL A 1 79 ? -0.024 3.455 3.938 1.00 98.56 79 VAL A O 1
ATOM 589 N N . VAL A 1 80 ? 0.750 5.547 3.809 1.00 98.31 80 VAL A N 1
ATOM 590 C CA . VAL A 1 80 ? -0.137 6.010 2.743 1.00 98.31 80 VAL A CA 1
ATOM 591 C C . VAL A 1 80 ? 0.689 6.703 1.666 1.00 98.31 80 VAL A C 1
ATOM 593 O O . VAL A 1 80 ? 1.489 7.596 1.958 1.00 98.31 80 VAL A O 1
ATOM 596 N N . VAL A 1 81 ? 0.466 6.318 0.411 1.00 97.88 81 VAL A N 1
ATOM 597 C CA . VAL A 1 81 ? 1.098 6.929 -0.767 1.00 97.88 81 VAL A CA 1
ATOM 598 C C . VAL A 1 81 ? 0.062 7.311 -1.817 1.00 97.88 81 VAL A C 1
ATOM 600 O O . VAL A 1 81 ? -0.994 6.687 -1.942 1.00 97.88 81 VAL A O 1
ATOM 603 N N . LYS A 1 82 ? 0.380 8.311 -2.643 1.00 95.94 82 LYS A N 1
ATOM 604 C CA . LYS A 1 82 ? -0.343 8.539 -3.900 1.00 95.94 82 LYS A CA 1
ATOM 605 C C . LYS A 1 82 ? 0.225 7.625 -4.992 1.00 95.94 82 LYS A C 1
ATOM 607 O O . LYS A 1 82 ? 1.054 8.066 -5.787 1.00 95.94 82 LYS A O 1
ATOM 612 N N . GLY A 1 83 ? -0.201 6.367 -5.015 1.00 89.19 83 GLY A N 1
ATOM 613 C CA . GLY A 1 83 ? 0.247 5.410 -6.028 1.00 89.19 83 GLY A CA 1
ATOM 614 C C . GLY A 1 83 ? -0.490 5.520 -7.366 1.00 89.19 83 GLY A C 1
ATOM 615 O O . GLY A 1 83 ? -1.503 6.221 -7.503 1.00 89.19 83 GLY A O 1
ATOM 616 N N . GLY A 1 84 ? 0.032 4.824 -8.379 1.00 85.25 84 GLY A N 1
ATOM 617 C CA . GLY A 1 84 ? -0.559 4.761 -9.718 1.00 85.25 84 GLY A CA 1
ATOM 618 C C . GLY A 1 84 ? -2.006 4.266 -9.659 1.00 85.25 84 GLY A C 1
ATOM 619 O O . GLY A 1 84 ? -2.302 3.270 -9.011 1.00 85.25 84 GLY A O 1
ATOM 620 N N . GLY A 1 85 ? -2.953 5.004 -10.249 1.00 84.62 85 GLY A N 1
ATOM 621 C CA . GLY A 1 85 ? -4.378 4.635 -10.209 1.00 84.62 85 GLY A CA 1
ATOM 622 C C . GLY A 1 85 ? -5.034 4.663 -8.816 1.00 84.62 85 GLY A C 1
ATOM 623 O O . GLY A 1 85 ? -6.238 4.410 -8.712 1.00 84.62 85 GLY A O 1
ATOM 624 N N . GLY A 1 86 ? -4.296 5.065 -7.775 1.00 89.94 86 GLY A N 1
ATOM 625 C CA . GLY A 1 86 ? -4.693 4.972 -6.372 1.00 89.94 86 GLY A CA 1
ATOM 626 C C . GLY A 1 86 ? -4.330 3.646 -5.705 1.00 89.94 86 GLY A C 1
ATOM 627 O O . GLY A 1 86 ? -4.862 3.362 -4.636 1.00 89.94 86 GLY A O 1
ATOM 628 N N . GLU A 1 87 ? -3.465 2.839 -6.318 1.00 92.75 87 GLU A N 1
ATOM 629 C CA . GLU A 1 87 ? -2.969 1.600 -5.723 1.00 92.75 87 GLU A CA 1
ATOM 630 C C . GLU A 1 87 ? -1.895 1.846 -4.664 1.00 92.75 87 GLU A C 1
ATOM 632 O O . GLU A 1 87 ? -1.267 2.905 -4.626 1.00 92.75 87 GLU A O 1
ATOM 637 N N . ALA A 1 88 ? -1.713 0.874 -3.768 1.00 95.31 88 ALA A N 1
ATOM 638 C CA . ALA A 1 88 ? -0.664 0.876 -2.748 1.00 95.31 88 ALA A CA 1
ATOM 639 C C . ALA A 1 88 ? 0.698 0.554 -3.390 1.00 95.31 88 ALA A C 1
ATOM 641 O O . ALA A 1 88 ? 1.330 -0.453 -3.092 1.00 95.31 88 ALA A O 1
ATOM 642 N N . GLU A 1 89 ? 1.103 1.398 -4.334 1.00 95.19 89 GLU A N 1
ATOM 643 C CA . GLU A 1 89 ? 2.254 1.201 -5.206 1.00 95.19 89 GLU A CA 1
ATOM 644 C C . GLU A 1 89 ? 3.160 2.429 -5.149 1.00 95.19 89 GLU A C 1
ATOM 646 O O . GLU A 1 89 ? 2.701 3.573 -5.254 1.00 95.19 89 GLU A O 1
ATOM 651 N N . ARG A 1 90 ? 4.469 2.190 -5.047 1.00 95.06 90 ARG A N 1
ATOM 652 C CA . ARG A 1 90 ? 5.477 3.221 -5.288 1.00 95.06 90 ARG A CA 1
ATOM 653 C C . ARG A 1 90 ? 5.974 3.105 -6.720 1.00 95.06 90 ARG A C 1
ATOM 655 O O . ARG A 1 90 ? 6.641 2.136 -7.069 1.00 95.06 90 ARG A O 1
ATOM 662 N N . THR A 1 91 ? 5.721 4.133 -7.527 1.00 91.88 91 THR A N 1
ATOM 663 C CA . THR A 1 91 ? 6.337 4.226 -8.856 1.00 91.88 91 THR A CA 1
ATOM 664 C C . THR A 1 91 ? 7.861 4.309 -8.739 1.00 91.88 91 THR A C 1
ATOM 666 O O . THR A 1 91 ? 8.388 5.042 -7.903 1.00 91.88 91 THR A O 1
ATOM 669 N N . ALA A 1 92 ? 8.576 3.576 -9.592 1.00 91.19 92 ALA A N 1
ATOM 670 C CA . ALA A 1 92 ? 10.035 3.549 -9.575 1.00 91.19 92 ALA A CA 1
ATOM 671 C C . ALA A 1 92 ? 10.688 4.779 -10.236 1.00 91.19 92 ALA A C 1
ATOM 673 O O . ALA A 1 92 ? 11.848 5.075 -9.968 1.00 91.19 92 ALA A O 1
ATOM 674 N N . LEU A 1 93 ? 9.960 5.507 -11.089 1.00 92.38 93 LEU A N 1
ATOM 675 C CA . LEU A 1 93 ? 10.529 6.536 -11.974 1.00 92.38 93 LEU A CA 1
ATOM 676 C C . LEU A 1 93 ? 10.539 7.949 -11.398 1.00 92.38 93 LEU A C 1
ATOM 678 O O . LEU A 1 93 ? 11.172 8.843 -11.959 1.00 92.38 93 LEU A O 1
ATOM 682 N N . LYS A 1 94 ? 9.766 8.197 -10.341 1.00 93.88 94 LYS A N 1
ATOM 683 C CA . LYS A 1 94 ? 9.554 9.542 -9.801 1.00 93.88 94 LYS A CA 1
ATOM 684 C C . LYS A 1 94 ? 9.668 9.518 -8.284 1.00 93.88 94 LYS A C 1
ATOM 686 O O . LYS A 1 94 ? 9.351 8.492 -7.685 1.00 93.88 94 LYS A O 1
ATOM 691 N N . PRO A 1 95 ? 10.057 10.642 -7.662 1.00 96.25 95 PRO A N 1
ATOM 692 C CA . PRO A 1 95 ? 9.950 10.773 -6.222 1.00 96.25 95 PRO A CA 1
ATOM 693 C C . PRO A 1 95 ? 8.515 10.521 -5.745 1.00 96.25 95 PRO A C 1
ATOM 695 O O . PRO A 1 95 ? 7.555 10.975 -6.378 1.00 96.25 95 PRO A O 1
ATOM 698 N N . VAL A 1 96 ? 8.376 9.830 -4.617 1.00 96.69 96 VAL A N 1
ATOM 699 C CA . VAL A 1 96 ? 7.090 9.569 -3.955 1.00 96.69 96 VAL A CA 1
ATOM 700 C C . VAL A 1 96 ? 7.220 9.933 -2.488 1.00 96.69 96 VAL A C 1
ATOM 702 O O . VAL A 1 96 ? 8.121 9.449 -1.812 1.00 96.69 96 VAL A O 1
ATOM 705 N N . THR A 1 97 ? 6.303 10.745 -1.973 1.00 98.12 97 THR A N 1
ATOM 706 C CA . THR A 1 97 ? 6.216 10.978 -0.530 1.00 98.12 97 THR A CA 1
ATOM 707 C C . THR A 1 97 ? 5.445 9.835 0.120 1.00 98.12 97 THR A C 1
ATOM 709 O O . THR A 1 97 ? 4.285 9.589 -0.224 1.00 98.12 97 THR A O 1
ATOM 712 N N . ALA A 1 98 ? 6.091 9.130 1.046 1.00 98.31 98 ALA A N 1
ATOM 713 C CA . ALA A 1 98 ? 5.425 8.215 1.959 1.00 98.31 98 ALA A CA 1
ATOM 714 C C . ALA A 1 98 ? 5.013 8.993 3.203 1.00 98.31 98 ALA A C 1
ATOM 716 O O . ALA A 1 98 ? 5.857 9.609 3.850 1.00 98.31 98 ALA A O 1
ATOM 717 N N . HIS A 1 99 ? 3.727 8.955 3.532 1.00 98.62 99 HIS A N 1
ATOM 718 C CA . HIS A 1 99 ? 3.195 9.508 4.772 1.00 98.62 99 HIS A CA 1
ATOM 719 C C . HIS A 1 99 ? 2.798 8.351 5.671 1.00 98.62 99 HIS A C 1
ATOM 721 O O . HIS A 1 99 ? 2.291 7.347 5.176 1.00 98.62 99 HIS A O 1
ATOM 727 N N . TRP A 1 100 ? 2.987 8.462 6.976 1.00 98.38 100 TRP A N 1
ATOM 728 C CA . TRP A 1 100 ? 2.617 7.386 7.883 1.00 98.38 100 TRP A CA 1
ATOM 729 C C . TRP A 1 100 ? 2.017 7.882 9.184 1.00 98.38 100 TRP A C 1
ATOM 731 O O . TRP A 1 100 ? 2.188 9.030 9.592 1.00 98.38 100 TRP A O 1
ATOM 741 N N . PHE A 1 101 ? 1.304 6.965 9.822 1.00 98.25 101 PHE A N 1
ATOM 742 C CA . PHE A 1 101 ? 0.877 7.025 11.205 1.00 98.25 101 PHE A CA 1
ATOM 743 C C . PHE A 1 101 ? 1.453 5.807 11.922 1.00 98.25 101 PHE A C 1
ATOM 745 O O . PHE A 1 101 ? 1.360 4.683 11.425 1.00 98.25 101 PHE A O 1
ATOM 752 N N . ASP A 1 102 ? 2.034 6.046 13.086 1.00 97.44 102 ASP A N 1
ATOM 753 C CA . ASP A 1 102 ? 2.475 5.043 14.040 1.00 97.44 102 ASP A CA 1
ATOM 754 C C . ASP A 1 102 ? 1.809 5.365 15.382 1.00 97.44 102 ASP A C 1
ATOM 756 O O . ASP A 1 102 ? 1.898 6.491 15.870 1.00 97.44 102 ASP A O 1
ATOM 760 N N . GLN A 1 103 ? 1.134 4.396 15.990 1.00 96.50 103 GLN A N 1
ATOM 761 C CA . GLN A 1 103 ? 0.395 4.608 17.234 1.00 96.50 103 GLN A CA 1
ATOM 762 C C . GLN A 1 103 ? 1.294 5.062 18.401 1.00 96.50 103 GLN A C 1
ATOM 764 O O . GLN A 1 103 ? 0.824 5.749 19.306 1.00 96.50 103 GLN A O 1
ATOM 769 N N . SER A 1 104 ? 2.577 4.689 18.381 1.00 95.44 104 SER A N 1
ATOM 770 C CA . SER A 1 104 ? 3.572 5.034 19.403 1.00 95.44 104 SER A CA 1
ATOM 771 C C . SER A 1 104 ? 4.355 6.315 19.100 1.00 95.44 104 SER A C 1
ATOM 773 O O . SER A 1 104 ? 4.780 6.995 20.033 1.00 95.44 104 SER A O 1
ATOM 775 N N . ALA A 1 105 ? 4.536 6.658 17.820 1.00 94.88 105 ALA A N 1
ATOM 776 C CA . ALA A 1 105 ? 5.381 7.779 17.387 1.00 94.88 105 ALA A CA 1
ATOM 777 C C . ALA A 1 105 ? 4.622 8.923 16.682 1.00 94.88 105 ALA A C 1
ATOM 779 O O . ALA A 1 105 ? 5.208 9.964 16.388 1.00 94.88 105 ALA A O 1
ATOM 780 N N . GLY A 1 106 ? 3.323 8.770 16.424 1.00 96.00 106 GLY A N 1
ATOM 781 C CA . GLY A 1 106 ? 2.498 9.756 15.732 1.00 96.00 106 GLY A CA 1
ATOM 782 C C . GLY A 1 106 ? 2.675 9.736 14.212 1.00 96.00 106 GLY A C 1
ATOM 783 O O . GLY A 1 106 ? 2.919 8.697 13.598 1.00 96.00 106 GLY A O 1
ATOM 784 N N . ARG A 1 107 ? 2.478 10.894 13.573 1.00 97.31 107 ARG A N 1
ATOM 785 C CA . ARG A 1 107 ? 2.538 11.030 12.110 1.00 97.31 107 ARG A CA 1
ATOM 786 C C . ARG A 1 107 ? 3.922 11.462 11.639 1.00 97.31 107 ARG A C 1
ATOM 788 O O . ARG A 1 107 ? 4.581 12.252 12.306 1.00 97.31 107 ARG A O 1
ATOM 795 N N . GLY A 1 108 ? 4.312 11.009 10.454 1.00 97.25 108 GLY A N 1
ATOM 796 C CA . GLY A 1 108 ? 5.539 11.434 9.788 1.00 97.25 108 GLY A CA 1
ATOM 797 C C . GLY A 1 108 ? 5.438 11.318 8.273 1.00 97.25 108 GLY A C 1
ATOM 798 O O . GLY A 1 108 ? 4.466 10.778 7.738 1.00 97.25 108 GLY A O 1
ATOM 799 N N . GLU A 1 109 ? 6.439 11.850 7.581 1.00 98.19 109 GLU A N 1
ATOM 800 C CA . GLU A 1 109 ? 6.569 11.716 6.135 1.00 98.19 109 GLU A CA 1
ATOM 801 C C . GLU A 1 109 ? 8.032 11.754 5.689 1.00 98.19 109 GLU A C 1
ATOM 803 O O . GLU A 1 109 ? 8.893 12.313 6.370 1.00 98.19 109 GLU A O 1
ATOM 808 N N . ALA A 1 110 ? 8.306 11.159 4.530 1.00 98.25 110 ALA A N 1
ATOM 809 C CA . ALA A 1 110 ? 9.600 11.225 3.865 1.00 98.25 110 ALA A CA 1
ATOM 810 C C . ALA A 1 110 ? 9.422 11.169 2.347 1.00 98.25 110 ALA A C 1
ATOM 812 O O . ALA A 1 110 ? 8.594 10.415 1.826 1.00 98.25 110 ALA A O 1
ATOM 813 N N . VAL A 1 111 ? 10.229 11.955 1.633 1.00 98.12 111 VAL A N 1
ATOM 814 C CA . VAL A 1 111 ? 10.334 11.867 0.175 1.00 98.12 111 VAL A CA 1
ATOM 815 C C . VAL A 1 111 ? 11.271 10.718 -0.168 1.00 98.12 111 VAL A C 1
ATOM 817 O O . VAL A 1 111 ? 12.452 10.750 0.167 1.00 98.12 111 VAL A O 1
ATOM 820 N N . LEU A 1 112 ? 10.740 9.718 -0.859 1.00 97.69 112 LEU A N 1
ATOM 821 C CA . LEU A 1 112 ? 11.496 8.584 -1.361 1.00 97.69 112 LEU A CA 1
ATOM 822 C C . LEU A 1 112 ? 11.968 8.891 -2.791 1.00 97.69 112 LEU A C 1
ATOM 824 O O . LEU A 1 112 ? 11.142 9.300 -3.616 1.00 97.69 112 LEU A O 1
ATOM 828 N N . PRO A 1 113 ? 13.261 8.716 -3.113 1.00 96.44 113 PRO A N 1
ATOM 829 C CA . PRO A 1 113 ? 13.793 9.022 -4.438 1.00 96.44 113 PRO A CA 1
ATOM 830 C C . PRO A 1 113 ? 13.295 8.026 -5.504 1.00 96.44 113 PRO A C 1
ATOM 832 O O . PRO A 1 113 ? 12.813 6.940 -5.165 1.00 96.44 113 PRO A O 1
ATOM 835 N N . PRO A 1 114 ? 13.400 8.361 -6.803 1.00 95.56 114 PRO A N 1
ATOM 836 C CA . PRO A 1 114 ? 13.228 7.376 -7.867 1.00 95.56 114 PRO A CA 1
ATOM 837 C C . PRO A 1 114 ? 14.311 6.291 -7.765 1.00 95.56 114 PRO A C 1
ATOM 839 O O . PRO A 1 114 ? 15.455 6.585 -7.422 1.00 95.56 114 PRO A O 1
ATOM 842 N N . VAL A 1 115 ? 13.950 5.050 -8.090 1.00 92.94 115 VAL A N 1
ATOM 843 C CA . VAL A 1 115 ? 14.856 3.885 -8.072 1.00 92.94 115 VAL A CA 1
ATOM 844 C C . VAL A 1 115 ? 15.113 3.302 -9.464 1.00 92.94 115 VAL A C 1
ATOM 846 O O . VAL A 1 115 ? 15.994 2.465 -9.619 1.00 92.94 115 VAL A O 1
ATOM 849 N N . ALA A 1 116 ? 14.385 3.767 -10.482 1.00 89.94 116 ALA A N 1
ATOM 850 C CA . ALA A 1 116 ? 14.577 3.399 -11.879 1.00 89.94 116 ALA A CA 1
ATOM 851 C C . ALA A 1 116 ? 14.725 4.639 -12.763 1.00 89.94 116 ALA A C 1
ATOM 853 O O . ALA A 1 116 ? 14.204 5.716 -12.466 1.00 89.94 116 ALA A O 1
ATOM 854 N N . THR A 1 117 ? 15.408 4.462 -13.891 1.00 82.81 117 THR A N 1
ATOM 855 C CA . THR A 1 117 ? 15.622 5.507 -14.905 1.00 82.81 117 THR A CA 1
ATOM 856 C C . THR A 1 117 ? 14.866 5.244 -16.203 1.00 82.81 117 THR A C 1
ATOM 858 O O . THR A 1 117 ? 14.719 6.159 -17.013 1.00 82.81 117 THR A O 1
ATOM 861 N N . GLN A 1 118 ? 14.371 4.021 -16.410 1.00 80.25 118 GLN A N 1
ATOM 862 C CA . GLN A 1 118 ? 13.665 3.617 -17.622 1.00 80.25 118 GLN A CA 1
ATOM 863 C C . GLN A 1 118 ? 12.305 3.007 -17.288 1.00 80.25 118 GLN A C 1
ATOM 865 O O . GLN A 1 118 ? 12.204 2.229 -16.338 1.00 80.25 118 GLN A O 1
ATOM 870 N N . PRO A 1 119 ? 11.249 3.359 -18.040 1.00 76.81 119 PRO A N 1
ATOM 871 C CA . PRO A 1 119 ? 9.948 2.744 -17.859 1.00 76.81 119 PRO A CA 1
ATOM 872 C C . PRO A 1 119 ? 9.987 1.270 -18.254 1.00 76.81 119 PRO A C 1
ATOM 874 O O . PRO A 1 119 ? 10.649 0.884 -19.218 1.00 76.81 119 PRO A O 1
ATOM 877 N N . VAL A 1 120 ? 9.220 0.458 -17.531 1.00 73.56 120 VAL A N 1
ATOM 878 C CA . VAL A 1 120 ? 8.885 -0.895 -17.974 1.00 73.56 120 VAL A CA 1
ATOM 879 C C . VAL A 1 120 ? 7.863 -0.770 -19.104 1.00 73.56 120 VAL A C 1
ATOM 881 O O . VAL A 1 120 ? 6.975 0.078 -19.044 1.00 73.56 120 VAL A O 1
ATOM 884 N N . SER A 1 121 ? 8.017 -1.563 -20.163 1.00 70.38 121 SER A N 1
ATOM 885 C CA . SER A 1 121 ? 7.099 -1.536 -21.304 1.00 70.38 121 SER A CA 1
ATOM 886 C C . SER A 1 121 ? 5.687 -1.948 -20.877 1.00 70.38 121 SER A C 1
ATOM 888 O O . SER A 1 121 ? 5.517 -2.987 -20.237 1.00 70.38 121 SER A O 1
ATOM 890 N N . ASP A 1 122 ? 4.686 -1.159 -21.281 1.00 63.75 122 ASP A N 1
ATOM 891 C CA . ASP A 1 122 ? 3.267 -1.506 -21.166 1.00 63.75 122 ASP A CA 1
ATOM 892 C C . ASP A 1 122 ? 2.968 -2.690 -22.101 1.00 63.75 122 ASP A C 1
ATOM 894 O O . ASP A 1 122 ? 2.685 -2.531 -23.290 1.00 63.75 122 ASP A O 1
ATOM 898 N N . GLY A 1 123 ? 3.127 -3.901 -21.571 1.00 70.50 123 GLY A N 1
ATOM 899 C CA . GLY A 1 123 ? 2.946 -5.160 -22.284 1.00 70.50 123 GLY A CA 1
ATOM 900 C C . GLY A 1 123 ? 1.980 -6.100 -21.570 1.00 70.50 123 GLY A C 1
ATOM 901 O O . GLY A 1 123 ? 1.184 -5.705 -20.724 1.00 70.50 123 GLY A O 1
ATOM 902 N N . ASP A 1 124 ? 2.050 -7.381 -21.920 1.00 83.81 124 ASP A N 1
ATOM 903 C CA . ASP A 1 124 ? 1.318 -8.431 -21.213 1.00 83.81 124 ASP A CA 1
ATOM 904 C C . ASP A 1 124 ? 1.773 -8.504 -19.746 1.00 83.81 124 ASP A C 1
ATOM 906 O O . ASP A 1 124 ? 2.914 -8.875 -19.461 1.00 83.81 124 ASP A O 1
ATOM 910 N N . HIS A 1 125 ? 0.866 -8.148 -18.832 1.00 84.19 125 HIS A N 1
ATOM 911 C CA . HIS A 1 125 ? 1.118 -8.104 -17.394 1.00 84.19 125 HIS A CA 1
ATOM 912 C C . HIS A 1 125 ? 1.556 -9.452 -16.815 1.00 84.19 125 HIS A C 1
ATOM 914 O O . HIS A 1 125 ? 2.369 -9.466 -15.895 1.00 84.19 125 HIS A O 1
ATOM 920 N N . GLU A 1 126 ? 1.052 -10.576 -17.334 1.00 87.94 126 GLU A N 1
ATOM 921 C CA . GLU A 1 126 ? 1.433 -11.902 -16.840 1.00 87.94 126 GLU A CA 1
ATOM 922 C C . GLU A 1 126 ? 2.889 -12.195 -17.200 1.00 87.94 126 GLU A C 1
ATOM 924 O O . GLU A 1 126 ? 3.695 -12.540 -16.334 1.00 87.94 126 GLU A O 1
ATOM 929 N N . ARG A 1 127 ? 3.262 -11.963 -18.463 1.00 88.12 127 ARG A N 1
ATOM 930 C CA . ARG A 1 127 ? 4.655 -12.119 -18.903 1.00 88.12 127 ARG A CA 1
ATOM 931 C C . ARG A 1 127 ? 5.589 -11.153 -18.183 1.00 88.12 127 ARG A C 1
ATOM 933 O O . ARG A 1 127 ? 6.673 -11.564 -17.780 1.00 88.12 127 ARG A O 1
ATOM 940 N N . ALA A 1 128 ? 5.175 -9.901 -17.998 1.00 87.12 128 ALA A N 1
ATOM 941 C CA . ALA A 1 128 ? 5.954 -8.906 -17.268 1.00 87.12 128 ALA A CA 1
ATOM 942 C C . ALA A 1 128 ? 6.159 -9.318 -15.802 1.00 87.12 128 ALA A C 1
ATOM 944 O O . ALA A 1 128 ? 7.277 -9.244 -15.296 1.00 87.12 128 ALA A O 1
ATOM 945 N N . PHE A 1 129 ? 5.111 -9.819 -15.140 1.00 88.62 129 PHE A N 1
ATOM 946 C CA . PHE A 1 129 ? 5.206 -10.334 -13.777 1.00 88.62 129 PHE A CA 1
ATOM 947 C C . PHE A 1 129 ? 6.161 -11.527 -13.686 1.00 88.62 129 PHE A C 1
ATOM 949 O O . PHE A 1 129 ? 7.038 -11.530 -12.825 1.00 88.62 129 PHE A O 1
ATOM 956 N N . LEU A 1 130 ? 6.037 -12.520 -14.572 1.00 90.62 130 LEU A N 1
ATOM 957 C CA . LEU A 1 130 ? 6.910 -13.698 -14.566 1.00 90.62 130 LEU A CA 1
ATOM 958 C C . LEU A 1 130 ? 8.370 -13.331 -14.861 1.00 90.62 130 LEU A C 1
ATOM 960 O O . LEU A 1 130 ? 9.267 -13.826 -14.178 1.00 90.62 130 LEU A O 1
ATOM 964 N N . ALA A 1 131 ? 8.616 -12.424 -15.809 1.00 89.88 131 ALA A N 1
ATOM 965 C CA . ALA A 1 131 ? 9.957 -11.924 -16.110 1.00 89.88 131 ALA A CA 1
ATOM 966 C C . ALA A 1 131 ? 10.562 -11.167 -14.915 1.00 89.88 131 ALA A C 1
ATOM 968 O O . ALA A 1 131 ? 11.722 -11.385 -14.558 1.00 89.88 131 ALA A O 1
ATOM 969 N N . ALA A 1 132 ? 9.775 -10.337 -14.225 1.00 90.50 132 ALA A N 1
ATOM 970 C CA . ALA A 1 132 ? 10.211 -9.711 -12.981 1.00 90.50 132 ALA A CA 1
ATOM 971 C C . ALA A 1 132 ? 10.503 -10.770 -11.906 1.00 90.50 132 ALA A C 1
ATOM 973 O O . ALA A 1 132 ? 11.562 -10.753 -11.272 1.00 90.50 132 ALA A O 1
ATOM 974 N N . TRP A 1 133 ? 9.597 -11.729 -11.716 1.00 91.81 133 TRP A N 1
ATOM 975 C CA . TRP A 1 133 ? 9.681 -12.718 -10.648 1.00 91.81 133 TRP A CA 1
ATOM 976 C C . TRP A 1 133 ? 10.825 -13.719 -10.822 1.00 91.81 133 TRP A C 1
ATOM 978 O O . TRP A 1 133 ? 11.469 -14.068 -9.831 1.00 91.81 133 TRP A O 1
ATOM 988 N N . HIS A 1 134 ? 11.132 -14.153 -12.042 1.00 90.12 134 HIS A N 1
ATOM 989 C CA . HIS A 1 134 ? 12.184 -15.141 -12.299 1.00 90.12 134 HIS A CA 1
ATOM 990 C C . HIS A 1 134 ? 13.518 -14.498 -12.694 1.00 90.12 134 HIS A C 1
ATOM 992 O O . HIS A 1 134 ? 14.560 -14.858 -12.130 1.00 90.12 134 HIS A O 1
ATOM 998 N N . ASP A 1 135 ? 13.476 -13.491 -13.565 1.00 87.00 135 ASP A N 1
ATOM 999 C CA . ASP A 1 135 ? 14.670 -12.912 -14.193 1.00 87.00 135 ASP A CA 1
ATOM 1000 C C . ASP A 1 135 ? 15.035 -11.539 -13.613 1.00 87.00 135 ASP A C 1
ATOM 1002 O O . ASP A 1 135 ? 16.118 -11.017 -13.865 1.00 87.00 135 ASP A O 1
ATOM 1006 N N . GLY A 1 136 ? 14.156 -10.951 -12.794 1.00 87.06 136 GLY A N 1
ATOM 1007 C CA . GLY A 1 136 ? 14.345 -9.614 -12.228 1.00 87.06 136 GLY A CA 1
ATOM 1008 C C . GLY A 1 136 ? 14.067 -8.479 -13.214 1.00 87.06 136 GLY A C 1
ATOM 1009 O O . GLY A 1 136 ? 14.231 -7.316 -12.851 1.00 87.06 136 GLY A O 1
ATOM 1010 N N . HIS A 1 137 ? 13.638 -8.782 -14.440 1.00 87.75 137 HIS A N 1
ATOM 1011 C CA . HIS A 1 137 ? 13.407 -7.773 -15.466 1.00 87.75 137 HIS A CA 1
ATOM 1012 C C . HIS A 1 137 ? 12.198 -6.895 -15.115 1.00 87.75 137 HIS A C 1
ATOM 1014 O O . HIS A 1 137 ? 11.097 -7.404 -14.928 1.00 87.75 137 HIS A O 1
ATOM 1020 N N . GLY A 1 138 ? 12.393 -5.576 -15.020 1.00 87.62 138 GLY A N 1
ATOM 1021 C CA . GLY A 1 138 ? 11.318 -4.634 -14.679 1.00 87.62 138 GLY A CA 1
ATOM 1022 C C . GLY A 1 138 ? 10.799 -4.754 -13.240 1.00 87.62 138 GLY A C 1
ATOM 1023 O O . GLY A 1 138 ? 9.684 -4.327 -12.948 1.00 87.62 138 GLY A O 1
ATOM 1024 N N . ALA A 1 139 ? 11.586 -5.332 -12.328 1.00 91.94 139 ALA A N 1
ATOM 1025 C CA . ALA A 1 139 ? 11.184 -5.533 -10.937 1.00 91.94 139 ALA A CA 1
ATOM 1026 C C . ALA A 1 139 ? 11.175 -4.247 -10.086 1.00 91.94 139 ALA A C 1
ATOM 1028 O O . ALA A 1 139 ? 10.722 -4.289 -8.944 1.00 91.94 139 ALA A O 1
ATOM 1029 N N . ASP A 1 140 ? 11.653 -3.114 -10.606 1.00 93.75 140 ASP A N 1
ATOM 1030 C CA . ASP A 1 140 ? 11.921 -1.906 -9.815 1.00 93.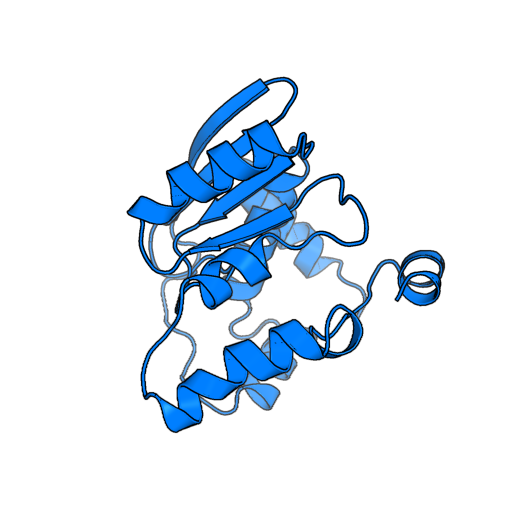75 140 ASP A CA 1
ATOM 1031 C C . ASP A 1 140 ? 10.693 -1.397 -9.052 1.00 93.75 140 ASP A C 1
ATOM 1033 O O . ASP A 1 140 ? 10.788 -1.093 -7.866 1.00 93.75 140 ASP A O 1
ATOM 1037 N N . THR A 1 141 ? 9.517 -1.366 -9.689 1.00 92.44 141 THR A N 1
ATOM 1038 C CA . THR A 1 141 ? 8.260 -0.957 -9.032 1.00 92.44 141 THR A CA 1
ATOM 1039 C C . THR A 1 141 ? 7.856 -1.933 -7.925 1.00 92.44 141 THR A C 1
ATOM 1041 O O . THR A 1 141 ? 7.397 -1.510 -6.861 1.00 92.44 141 THR A O 1
ATOM 1044 N N . ALA A 1 142 ? 8.061 -3.238 -8.132 1.00 93.25 142 ALA A N 1
ATOM 1045 C CA . ALA A 1 142 ? 7.777 -4.246 -7.114 1.00 93.25 142 ALA A CA 1
ATOM 1046 C C . ALA A 1 142 ? 8.717 -4.082 -5.909 1.00 93.25 142 ALA A C 1
ATOM 1048 O O . ALA A 1 142 ? 8.251 -4.031 -4.772 1.00 93.25 142 ALA A O 1
ATOM 1049 N N . VAL A 1 143 ? 10.021 -3.913 -6.150 1.00 96.00 143 VAL A N 1
ATOM 1050 C CA . VAL A 1 143 ? 11.027 -3.689 -5.097 1.00 96.00 143 VAL A CA 1
ATOM 1051 C C . VAL A 1 143 ? 10.767 -2.373 -4.354 1.00 96.00 143 VAL A C 1
ATOM 1053 O O . VAL A 1 143 ? 10.730 -2.358 -3.126 1.00 96.00 143 VAL A O 1
ATOM 1056 N N . ALA A 1 144 ? 10.488 -1.283 -5.070 1.00 96.62 144 ALA A N 1
ATOM 1057 C CA . ALA A 1 144 ? 10.131 0.004 -4.472 1.00 96.62 144 ALA A CA 1
ATOM 1058 C C . ALA A 1 144 ? 8.869 -0.087 -3.599 1.00 96.62 144 ALA A C 1
ATOM 1060 O O . ALA A 1 144 ? 8.771 0.574 -2.564 1.00 96.62 144 ALA A O 1
ATOM 1061 N N . THR A 1 145 ? 7.903 -0.915 -3.997 1.00 97.06 145 THR A N 1
ATOM 1062 C CA . THR A 1 145 ? 6.671 -1.140 -3.232 1.00 97.06 145 THR A CA 1
ATOM 1063 C C . THR A 1 145 ? 6.923 -2.005 -1.992 1.00 97.06 145 THR A C 1
ATOM 1065 O O . THR A 1 145 ? 6.356 -1.726 -0.936 1.00 97.06 145 THR A O 1
ATOM 1068 N N . VAL A 1 146 ? 7.842 -2.978 -2.050 1.00 97.56 146 VAL A N 1
ATOM 1069 C CA . VAL A 1 146 ? 8.310 -3.708 -0.853 1.00 97.56 146 VAL A CA 1
ATOM 1070 C C . VAL A 1 146 ? 8.904 -2.746 0.182 1.00 97.56 146 VAL A C 1
ATOM 1072 O O . VAL A 1 146 ? 8.639 -2.909 1.374 1.00 97.56 146 VAL A O 1
ATOM 1075 N N . ALA A 1 147 ? 9.626 -1.705 -0.248 1.00 98.38 147 ALA A N 1
ATOM 1076 C CA . ALA A 1 147 ? 10.158 -0.687 0.661 1.00 98.38 147 ALA A CA 1
ATOM 1077 C C . ALA A 1 147 ? 9.050 0.033 1.457 1.00 98.38 147 ALA A C 1
ATOM 1079 O O . ALA A 1 147 ? 9.223 0.267 2.650 1.00 98.38 147 ALA A O 1
ATOM 1080 N N . LEU A 1 148 ? 7.878 0.301 0.860 1.00 98.38 148 LEU A N 1
ATOM 1081 C CA . LEU A 1 148 ? 6.731 0.860 1.597 1.00 98.38 148 LEU A CA 1
ATOM 1082 C C . LEU A 1 148 ? 6.253 -0.077 2.713 1.00 98.38 148 LEU A C 1
ATOM 1084 O O . LEU A 1 148 ? 5.963 0.375 3.820 1.00 98.38 148 LEU A O 1
ATOM 1088 N N . GLY A 1 149 ? 6.199 -1.383 2.434 1.00 98.06 149 GLY A N 1
ATOM 1089 C CA . GLY A 1 149 ? 5.855 -2.396 3.432 1.00 98.06 149 GLY A CA 1
ATOM 1090 C C . GLY A 1 149 ? 6.873 -2.462 4.571 1.00 98.06 149 GLY A C 1
ATOM 1091 O O . GLY A 1 149 ? 6.489 -2.576 5.733 1.00 98.06 149 GLY A O 1
ATOM 1092 N N . LEU A 1 150 ? 8.167 -2.332 4.263 1.00 98.44 150 LEU A N 1
ATOM 1093 C CA . LEU A 1 150 ? 9.228 -2.276 5.272 1.00 98.44 150 LEU A CA 1
ATOM 1094 C C . LEU A 1 150 ? 9.124 -1.019 6.144 1.00 98.44 150 LEU A C 1
ATOM 1096 O O . LEU A 1 150 ? 9.219 -1.134 7.365 1.00 98.44 150 LEU A O 1
ATOM 1100 N N . ILE A 1 151 ? 8.840 0.147 5.555 1.00 98.44 151 ILE A N 1
ATOM 1101 C CA . ILE A 1 151 ? 8.587 1.390 6.306 1.00 98.44 151 ILE A CA 1
ATOM 1102 C C . ILE A 1 151 ? 7.381 1.216 7.234 1.00 98.44 151 ILE A C 1
ATOM 1104 O O . ILE A 1 151 ? 7.449 1.545 8.421 1.00 98.44 151 ILE A O 1
ATOM 1108 N N . ALA A 1 152 ? 6.294 0.618 6.736 1.00 98.12 152 ALA A N 1
ATOM 1109 C CA . ALA A 1 152 ? 5.119 0.316 7.551 1.00 98.12 152 ALA A CA 1
ATOM 1110 C C . ALA A 1 152 ? 5.445 -0.632 8.717 1.00 98.12 152 ALA A C 1
ATOM 1112 O O . ALA A 1 152 ? 4.810 -0.549 9.764 1.00 98.12 152 ALA A O 1
ATOM 1113 N N . LEU A 1 153 ? 6.448 -1.499 8.562 1.00 97.44 153 LEU A N 1
ATOM 1114 C CA . LEU A 1 153 ? 6.932 -2.421 9.590 1.00 97.44 153 LEU A CA 1
ATOM 1115 C C . LEU A 1 153 ? 7.987 -1.825 10.538 1.00 97.44 153 LEU A C 1
ATOM 1117 O O . LEU A 1 153 ? 8.338 -2.499 11.506 1.00 97.44 153 LEU A O 1
ATOM 1121 N N . GLY A 1 154 ? 8.480 -0.602 10.314 1.00 96.19 154 GLY A N 1
ATOM 1122 C CA . GLY A 1 154 ? 9.484 0.024 11.188 1.00 96.19 154 GLY A CA 1
ATOM 1123 C C . GLY A 1 154 ? 10.825 0.334 10.576 1.00 96.19 154 GLY A C 1
ATOM 1124 O O . GLY A 1 154 ? 11.654 0.905 11.276 1.00 96.19 154 GLY A O 1
ATOM 1125 N N . GLU A 1 155 ? 11.043 -0.008 9.314 1.00 97.88 155 GLU A N 1
ATOM 1126 C CA . GLU A 1 155 ? 12.297 0.324 8.658 1.00 97.88 155 GLU A CA 1
ATOM 1127 C C . GLU A 1 155 ? 12.398 1.841 8.417 1.00 97.88 155 GLU A C 1
ATOM 1129 O O . GLU A 1 155 ? 11.456 2.437 7.883 1.00 97.88 155 GLU A O 1
ATOM 1134 N N . PRO A 1 156 ? 13.519 2.480 8.785 1.00 96.94 156 PRO A N 1
ATOM 1135 C CA . PRO A 1 156 ? 13.781 3.864 8.419 1.00 96.94 156 PRO A CA 1
ATOM 1136 C C . PRO A 1 156 ? 13.724 4.086 6.891 1.00 96.94 156 PRO A C 1
ATOM 1138 O O . PRO A 1 156 ? 14.198 3.240 6.126 1.00 96.94 156 PRO A O 1
ATOM 1141 N N . PRO A 1 157 ? 13.153 5.206 6.402 1.00 97.25 157 PRO A N 1
ATOM 1142 C CA . PRO A 1 157 ? 13.033 5.464 4.963 1.00 97.25 157 PRO A CA 1
ATOM 1143 C C . PRO A 1 157 ? 14.359 5.451 4.187 1.00 97.25 157 PRO A C 1
ATOM 1145 O O . PRO A 1 157 ? 14.378 5.079 3.017 1.00 97.25 157 PRO A O 1
ATOM 1148 N N . ASP A 1 158 ? 15.460 5.842 4.826 1.00 96.81 158 ASP A N 1
ATOM 1149 C CA . ASP A 1 158 ? 16.812 5.886 4.262 1.00 96.81 158 ASP A CA 1
ATOM 1150 C C . ASP A 1 158 ? 17.444 4.498 4.071 1.00 96.81 158 ASP A C 1
ATOM 1152 O O . ASP A 1 158 ? 18.290 4.325 3.193 1.00 96.81 158 ASP A O 1
ATOM 1156 N N . THR A 1 159 ? 17.010 3.492 4.833 1.00 97.69 159 THR A N 1
ATOM 1157 C CA . THR A 1 159 ? 17.495 2.105 4.722 1.00 97.69 159 THR A CA 1
ATOM 1158 C C . THR A 1 159 ? 16.512 1.174 4.006 1.00 97.69 159 THR A C 1
ATOM 1160 O O . THR A 1 159 ? 16.898 0.088 3.559 1.00 97.69 159 THR A O 1
ATOM 1163 N N . ALA A 1 160 ? 15.254 1.596 3.841 1.00 97.94 160 ALA A N 1
ATOM 1164 C CA . ALA A 1 160 ? 14.173 0.777 3.295 1.00 97.94 160 ALA A CA 1
ATOM 1165 C C . ALA A 1 160 ? 14.449 0.238 1.882 1.00 97.94 160 ALA A C 1
ATOM 1167 O O . ALA A 1 160 ? 14.154 -0.927 1.614 1.00 97.94 160 ALA A O 1
ATOM 1168 N N . ASP A 1 161 ? 15.052 1.036 0.997 1.00 97.69 161 ASP A N 1
ATOM 1169 C CA . ASP A 1 161 ? 15.338 0.618 -0.384 1.00 97.69 161 ASP A CA 1
ATOM 1170 C C . ASP A 1 161 ? 16.416 -0.470 -0.452 1.00 97.69 161 ASP A C 1
ATOM 1172 O O . ASP A 1 161 ? 16.254 -1.473 -1.154 1.00 97.69 161 ASP A O 1
ATOM 1176 N N . ALA A 1 162 ? 17.486 -0.328 0.336 1.00 97.62 162 ALA A N 1
ATOM 1177 C CA . ALA A 1 162 ? 18.544 -1.333 0.414 1.00 97.62 162 ALA A CA 1
ATOM 1178 C C . ALA A 1 162 ? 17.999 -2.670 0.943 1.00 97.62 162 ALA A C 1
ATOM 1180 O O . ALA A 1 162 ? 18.281 -3.736 0.389 1.00 97.62 162 ALA A O 1
ATOM 1181 N N . LYS A 1 163 ? 17.153 -2.612 1.974 1.00 98.19 163 LYS A N 1
ATOM 1182 C CA . LYS A 1 163 ? 16.534 -3.799 2.565 1.00 98.19 163 LYS A CA 1
ATOM 1183 C C . LYS A 1 163 ? 15.473 -4.422 1.658 1.00 98.19 163 LYS A C 1
ATOM 1185 O O . LYS A 1 163 ? 15.371 -5.645 1.592 1.00 98.19 163 LYS A O 1
ATOM 1190 N N . ALA A 1 164 ? 14.726 -3.622 0.899 1.00 97.88 164 ALA A N 1
ATOM 1191 C CA . ALA A 1 164 ? 13.796 -4.132 -0.104 1.00 97.88 164 ALA A CA 1
ATOM 1192 C C . ALA A 1 164 ? 14.526 -4.895 -1.218 1.00 97.88 164 ALA A C 1
ATOM 1194 O O . ALA A 1 164 ? 14.087 -5.980 -1.610 1.00 97.88 164 ALA A O 1
ATOM 1195 N N . ALA A 1 165 ? 15.669 -4.382 -1.682 1.00 96.50 165 ALA A N 1
ATOM 1196 C CA . ALA A 1 165 ? 16.515 -5.078 -2.649 1.00 96.50 165 ALA A CA 1
ATOM 1197 C C . ALA A 1 165 ? 17.054 -6.408 -2.090 1.00 96.50 165 ALA A C 1
ATOM 1199 O O . ALA A 1 165 ? 17.098 -7.410 -2.807 1.00 96.50 165 ALA A O 1
ATOM 1200 N N . GLU A 1 166 ? 17.410 -6.452 -0.802 1.00 97.50 166 GLU A N 1
ATOM 1201 C CA . GLU A 1 166 ? 17.817 -7.684 -0.123 1.00 97.50 166 GLU A CA 1
ATOM 1202 C C . GLU A 1 166 ? 16.675 -8.708 -0.044 1.00 97.50 166 GLU A C 1
ATOM 1204 O O . GLU A 1 166 ? 16.861 -9.862 -0.445 1.00 97.50 166 GLU A O 1
ATOM 1209 N N . VAL A 1 167 ? 15.488 -8.282 0.404 1.00 96.56 167 VAL A N 1
ATOM 1210 C CA . VAL A 1 167 ? 14.275 -9.117 0.449 1.00 96.56 167 VAL A CA 1
ATOM 1211 C C . VAL A 1 167 ? 13.969 -9.680 -0.934 1.00 96.56 167 VAL A C 1
ATOM 1213 O O . VAL A 1 167 ? 13.697 -10.872 -1.068 1.00 96.56 167 VAL A O 1
ATOM 1216 N N . TRP A 1 168 ? 14.060 -8.850 -1.975 1.00 95.69 168 TRP A N 1
ATOM 1217 C CA . TRP A 1 168 ? 13.858 -9.299 -3.344 1.00 95.69 168 TRP A CA 1
ATOM 1218 C C . TRP A 1 168 ? 14.904 -10.334 -3.746 1.00 95.69 168 TRP A C 1
ATOM 1220 O O . TRP A 1 168 ? 14.541 -11.401 -4.233 1.00 95.69 168 TRP A O 1
ATOM 1230 N N . ARG A 1 169 ? 16.195 -10.074 -3.518 1.00 94.75 169 ARG A N 1
ATOM 1231 C CA . ARG A 1 169 ? 17.291 -10.979 -3.898 1.00 94.75 169 ARG A CA 1
ATOM 1232 C C . ARG A 1 169 ? 17.170 -12.362 -3.256 1.00 94.75 169 ARG A C 1
ATOM 1234 O O . ARG A 1 169 ? 17.426 -13.353 -3.935 1.00 94.75 169 ARG A O 1
ATOM 1241 N N . TYR A 1 170 ? 16.769 -12.426 -1.987 1.00 94.62 170 TYR A N 1
ATOM 1242 C CA . TYR A 1 170 ? 16.648 -13.673 -1.222 1.00 94.62 170 TYR A CA 1
ATOM 1243 C C . TYR A 1 170 ? 15.214 -14.208 -1.126 1.00 94.62 170 TYR A C 1
ATOM 1245 O O . TYR A 1 170 ? 14.929 -15.081 -0.301 1.00 94.62 170 TYR A O 1
ATOM 1253 N N . ARG A 1 171 ? 14.301 -13.713 -1.971 1.00 92.25 171 ARG A N 1
ATOM 1254 C CA . ARG A 1 171 ? 12.929 -14.224 -2.048 1.00 92.25 171 ARG A CA 1
ATOM 1255 C C . ARG A 1 171 ? 12.920 -15.722 -2.364 1.00 92.25 171 ARG A C 1
ATOM 1257 O O . ARG A 1 171 ? 13.768 -16.220 -3.107 1.00 92.25 171 ARG A O 1
ATOM 1264 N N . ARG A 1 172 ? 11.919 -16.435 -1.845 1.00 85.69 172 ARG A N 1
ATOM 1265 C CA . ARG A 1 172 ? 11.661 -17.830 -2.228 1.00 85.69 172 ARG A CA 1
ATOM 1266 C C . ARG A 1 172 ? 11.117 -17.845 -3.658 1.00 85.69 172 ARG A C 1
ATOM 1268 O O . ARG A 1 172 ? 10.105 -17.196 -3.911 1.00 85.69 172 ARG A O 1
ATOM 1275 N N . ARG A 1 173 ? 11.824 -18.520 -4.565 1.00 77.62 173 ARG A N 1
ATOM 1276 C CA . ARG A 1 173 ? 11.400 -18.728 -5.955 1.00 77.62 173 ARG A CA 1
ATOM 1277 C C . ARG A 1 173 ? 10.529 -19.966 -6.074 1.00 77.62 173 ARG A C 1
ATOM 1279 O O . ARG A 1 173 ? 10.820 -20.939 -5.342 1.00 77.62 173 ARG A O 1
#

Sequence (173 aa):
AAALLNGGGFAYLPLAAISPALEALLQLRRVLGLRSPLNTAARLLDPFDARAGVDGVFHPAYIALHLATAERLGRPRLVVVKGGGGEAERTALKPVTAHWFDQSAGRGEAVLPPVATQPVSDGDHERAFLAAWHDGHGADTAVATVALGLIALGEPPDTADAKAAEVWRYRRR